Protein AF-Q99MC1-F1 (afdb_monomer_lite)

Sequence (82 aa):
LRSSRESAFVYAISSAGVVFAITRACSQGELKSCSCDPKKKGSGKDSKGTFDWGGCSDNIDYGIKFARAFVDAKERKGKNAR

Foldseek 3Di:
DPDDPVVVVVLVVVLVVQLVVVQVCQLVVVDPVHHAQPVQAAWDADPVGIDGRDGGHGPSVVSNVVSCCPSCVVVVVVVVVD

pLDDT: mean 88.69, std 11.27, range [46.38, 97.25]

Radius of gyration: 17.21 Å; chains: 1; bounding box: 51×30×40 Å

Organism: Rattus norvegicus (NCBI:txid10116)

Secondary structure (DSSP, 8-state):
----HHHHHHHHHHHHHHHHHHHHHHHTT--TT--S-TTSSEEEEETTEEEEE-S----HHHHHHHHHHHHTHHHHHHHTT-

Structure (mmCIF, N/CA/C/O backbone):
data_AF-Q99MC1-F1
#
_entry.id   AF-Q99MC1-F1
#
loop_
_atom_site.group_PDB
_atom_site.id
_atom_site.type_symbol
_atom_site.label_atom_id
_atom_site.label_alt_id
_atom_site.label_comp_id
_atom_site.label_asym_id
_atom_site.label_entity_id
_atom_site.label_seq_id
_atom_site.pdbx_PDB_ins_code
_atom_site.Cartn_x
_atom_site.Cartn_y
_atom_site.Cartn_z
_atom_site.occupancy
_atom_site.B_iso_or_equiv
_atom_site.auth_seq_id
_atom_site.auth_comp_id
_atom_site.auth_asym_id
_atom_site.auth_atom_id
_atom_site.pdbx_PDB_model_num
ATOM 1 N N . LEU A 1 1 ? -16.040 4.228 19.623 1.00 58.16 1 LEU A N 1
ATOM 2 C CA . LEU A 1 1 ? -14.719 4.315 20.281 1.00 58.16 1 LEU A CA 1
ATOM 3 C C . LEU A 1 1 ? -14.807 5.353 21.388 1.00 58.16 1 LEU A C 1
ATOM 5 O O . LEU A 1 1 ? -15.405 6.397 21.155 1.00 58.16 1 LEU A O 1
ATOM 9 N N . ARG A 1 2 ? -14.273 5.075 22.582 1.00 73.50 2 ARG A N 1
ATOM 10 C CA . ARG A 1 2 ? -14.116 6.110 23.611 1.00 73.50 2 ARG A CA 1
ATOM 11 C C . ARG A 1 2 ? -13.004 7.044 23.130 1.00 73.50 2 ARG A C 1
ATOM 13 O O . ARG A 1 2 ? -11.919 6.568 22.821 1.00 73.50 2 ARG A O 1
ATOM 20 N N . SER A 1 3 ? -13.291 8.335 22.994 1.00 82.31 3 SER A N 1
ATOM 21 C CA . SER A 1 3 ? -12.302 9.300 22.507 1.00 82.31 3 SER A CA 1
ATOM 22 C C . SER A 1 3 ? -11.241 9.525 23.585 1.00 82.31 3 SER A C 1
ATOM 24 O O . SER A 1 3 ? -11.493 10.228 24.562 1.0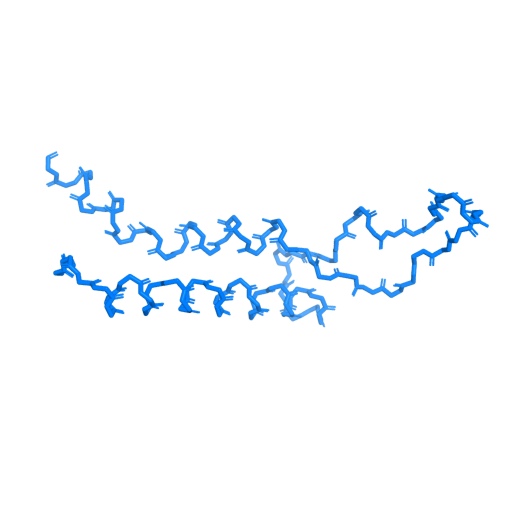0 82.31 3 SER A O 1
ATOM 26 N N . SER A 1 4 ? -10.083 8.878 23.441 1.00 94.62 4 SER A N 1
ATOM 27 C CA . SER A 1 4 ? -8.921 9.014 24.326 1.00 94.62 4 SER A CA 1
ATOM 28 C C . SER A 1 4 ? -7.631 9.104 23.505 1.00 94.62 4 SER A C 1
ATOM 30 O O . SER A 1 4 ? -7.596 8.674 22.347 1.00 94.62 4 SER A O 1
ATOM 32 N N . ARG A 1 5 ? -6.561 9.658 24.089 1.00 94.56 5 ARG A N 1
ATOM 33 C CA . ARG A 1 5 ? -5.266 9.816 23.399 1.00 94.56 5 ARG A CA 1
ATOM 34 C C . ARG A 1 5 ? -4.647 8.460 23.060 1.00 94.56 5 ARG A C 1
ATOM 36 O O . ARG A 1 5 ? -4.091 8.285 21.982 1.00 94.56 5 ARG A O 1
ATOM 43 N N . GLU A 1 6 ? -4.811 7.496 23.955 1.00 94.62 6 GLU A N 1
ATOM 44 C CA . GLU A 1 6 ? -4.361 6.114 23.806 1.00 94.62 6 GLU A CA 1
ATOM 45 C C . GLU A 1 6 ? -5.118 5.430 22.666 1.00 94.62 6 GLU A C 1
ATOM 47 O O . GLU A 1 6 ? -4.507 4.788 21.818 1.00 94.62 6 GLU A O 1
ATOM 52 N N . SER A 1 7 ? -6.437 5.636 22.581 1.00 91.81 7 SER A N 1
ATOM 53 C CA . SER A 1 7 ? -7.258 5.083 21.497 1.00 91.81 7 SER A CA 1
ATOM 54 C C . SER A 1 7 ? -6.860 5.655 20.133 1.00 91.81 7 SER A C 1
ATOM 56 O O . SER A 1 7 ? -6.793 4.911 19.157 1.00 91.81 7 SER A O 1
ATOM 58 N N . ALA A 1 8 ? -6.548 6.955 20.062 1.00 92.81 8 ALA A N 1
ATOM 59 C CA . ALA A 1 8 ? -6.058 7.590 18.838 1.00 92.81 8 ALA A CA 1
ATOM 60 C C . ALA A 1 8 ? -4.685 7.042 18.411 1.00 92.81 8 ALA A C 1
ATOM 62 O O . ALA A 1 8 ? -4.473 6.764 17.231 1.00 92.81 8 ALA A O 1
ATOM 63 N N . PHE A 1 9 ? -3.773 6.834 19.366 1.00 95.06 9 PHE A N 1
ATOM 64 C CA . PHE A 1 9 ? -2.469 6.231 19.092 1.00 95.06 9 PHE A CA 1
ATOM 65 C C . PHE A 1 9 ? -2.601 4.789 18.591 1.00 95.06 9 PHE A C 1
ATOM 67 O O . PHE A 1 9 ? -2.020 4.446 17.563 1.00 95.06 9 PHE A O 1
ATOM 74 N N . VAL A 1 10 ? -3.410 3.963 19.268 1.00 94.19 10 VAL A N 1
ATOM 75 C CA . VAL A 1 10 ? -3.671 2.573 18.860 1.00 94.19 10 VAL A CA 1
ATOM 76 C C . VAL A 1 10 ? -4.273 2.529 17.456 1.00 94.19 10 VAL A C 1
ATOM 78 O O . VAL A 1 10 ? -3.824 1.755 16.617 1.00 94.19 10 VAL A O 1
ATOM 81 N N . TYR A 1 11 ? -5.228 3.411 17.155 1.00 92.94 11 TYR A N 1
ATOM 82 C CA . TYR A 1 11 ? -5.801 3.512 15.816 1.00 92.94 11 TYR A CA 1
ATOM 83 C C . TYR A 1 11 ? -4.745 3.827 14.750 1.00 92.94 11 TYR A C 1
ATOM 85 O O . TYR A 1 11 ? -4.694 3.175 13.704 1.00 92.94 11 TYR A O 1
ATOM 93 N N . ALA A 1 12 ? -3.881 4.808 15.023 1.00 94.88 12 ALA A N 1
ATOM 94 C CA . ALA A 1 12 ? -2.840 5.232 14.099 1.00 94.88 12 ALA A 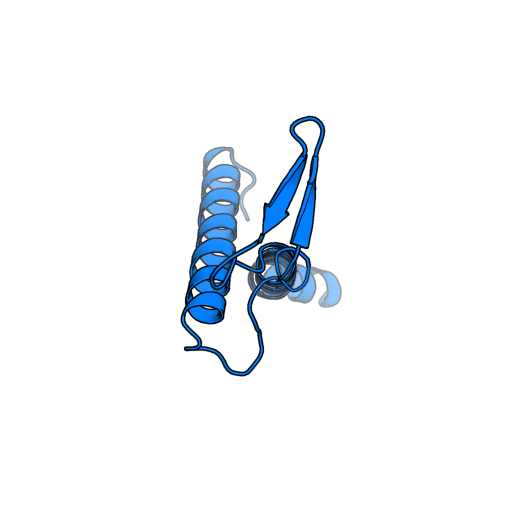CA 1
ATOM 95 C C . ALA A 1 12 ? -1.805 4.124 13.853 1.00 94.88 12 ALA A C 1
ATOM 97 O O . ALA A 1 12 ? -1.513 3.816 12.697 1.00 94.88 12 ALA A O 1
ATOM 98 N N . ILE A 1 13 ? -1.290 3.486 14.913 1.00 96.56 13 ILE A N 1
ATOM 99 C CA . ILE A 1 13 ? -0.273 2.433 14.777 1.00 96.56 13 ILE A CA 1
ATOM 100 C C . ILE A 1 13 ? -0.846 1.177 14.115 1.00 96.56 13 ILE A C 1
ATOM 102 O O . ILE A 1 13 ? -0.195 0.600 13.247 1.00 96.56 13 ILE A O 1
ATOM 106 N N . SER A 1 14 ? -2.084 0.789 14.440 1.00 95.56 14 SER A N 1
ATOM 107 C CA . SER A 1 14 ? -2.750 -0.334 13.775 1.00 95.56 14 SER A CA 1
ATOM 108 C C . SER A 1 14 ? -2.974 -0.048 12.290 1.00 95.56 14 SER A C 1
ATOM 110 O O . SER A 1 14 ? -2.676 -0.901 11.456 1.00 95.56 14 SER A O 1
ATOM 112 N N . SER A 1 15 ? -3.424 1.161 11.939 1.00 95.56 15 SER A N 1
ATOM 113 C CA . SER A 1 15 ? -3.612 1.564 10.539 1.00 95.56 15 SER A CA 1
ATOM 114 C C . SER A 1 15 ? -2.293 1.560 9.763 1.0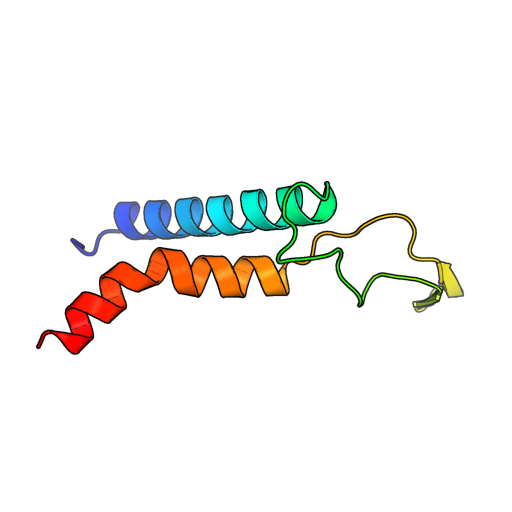0 95.56 15 SER A C 1
ATOM 116 O O . SER A 1 15 ? -2.231 1.024 8.658 1.00 95.56 15 SER A O 1
ATOM 118 N N . ALA A 1 16 ? -1.223 2.100 10.353 1.00 96.81 16 ALA A N 1
ATOM 119 C CA . ALA A 1 16 ? 0.113 2.082 9.760 1.00 96.81 16 ALA A CA 1
ATOM 120 C C . ALA A 1 16 ? 0.647 0.650 9.577 1.00 96.81 16 ALA A C 1
ATOM 122 O O . ALA A 1 16 ? 1.230 0.344 8.537 1.00 96.81 16 ALA A O 1
ATOM 123 N N . GLY A 1 17 ? 0.391 -0.242 10.539 1.00 97.25 17 GLY A N 1
ATOM 124 C CA . GLY A 1 17 ? 0.743 -1.659 10.446 1.00 97.25 17 GLY A CA 1
ATOM 125 C C . GLY A 1 17 ? 0.057 -2.367 9.276 1.00 97.25 17 GLY A C 1
ATOM 126 O O . GLY A 1 17 ? 0.710 -3.114 8.549 1.00 97.25 17 GLY A O 1
ATOM 127 N N . VAL A 1 18 ? -1.229 -2.080 9.033 1.00 96.31 18 VAL A N 1
ATOM 128 C CA . VAL A 1 18 ? -1.956 -2.611 7.865 1.00 96.31 18 VAL A CA 1
ATOM 129 C C . VAL A 1 18 ? -1.336 -2.114 6.561 1.00 96.31 18 VAL A C 1
ATOM 131 O O . VAL A 1 18 ? -1.103 -2.922 5.664 1.00 96.31 18 VAL A O 1
ATOM 134 N N . VAL A 1 19 ? -1.032 -0.813 6.454 1.00 96.94 19 VAL A N 1
ATOM 135 C CA . VAL A 1 19 ? -0.358 -0.260 5.265 1.00 96.94 19 VAL A CA 1
ATOM 136 C C . VAL A 1 19 ? 0.951 -1.002 5.016 1.00 96.94 19 VAL A C 1
ATOM 138 O O . VAL A 1 19 ? 1.135 -1.532 3.927 1.00 96.94 19 VAL A O 1
ATOM 141 N N . PHE A 1 20 ? 1.815 -1.093 6.029 1.00 97.12 20 PHE A N 1
ATOM 142 C CA . PHE A 1 20 ? 3.129 -1.722 5.912 1.00 97.12 20 PHE A CA 1
ATOM 143 C C . PHE A 1 20 ? 3.053 -3.192 5.480 1.00 97.12 20 PHE A C 1
ATOM 145 O O . PHE A 1 20 ? 3.774 -3.610 4.574 1.00 97.12 20 PHE A O 1
ATOM 152 N N . ALA A 1 21 ? 2.171 -3.976 6.106 1.00 96.50 21 ALA A N 1
ATOM 153 C CA . ALA A 1 21 ? 2.017 -5.391 5.787 1.00 96.50 21 ALA A CA 1
ATOM 154 C C . ALA A 1 21 ? 1.543 -5.596 4.341 1.00 96.50 21 ALA A C 1
ATOM 156 O O . ALA A 1 21 ? 2.102 -6.417 3.617 1.00 96.50 21 ALA A O 1
ATOM 157 N N . ILE A 1 22 ? 0.554 -4.814 3.898 1.00 96.00 22 ILE A N 1
ATOM 158 C CA . ILE A 1 22 ? 0.009 -4.919 2.542 1.00 96.00 22 ILE A CA 1
ATOM 159 C C . ILE A 1 22 ? 1.038 -4.489 1.505 1.00 96.00 22 ILE A C 1
ATOM 161 O O . ILE A 1 22 ? 1.250 -5.207 0.534 1.00 96.00 22 ILE A O 1
ATOM 165 N N . THR A 1 23 ? 1.703 -3.348 1.698 1.00 96.06 23 THR A N 1
ATOM 166 C CA . THR A 1 23 ? 2.691 -2.861 0.726 1.00 96.06 23 THR A CA 1
ATOM 167 C C . THR A 1 23 ? 3.840 -3.841 0.556 1.00 96.06 23 THR A C 1
ATOM 169 O O . THR A 1 23 ? 4.247 -4.092 -0.576 1.00 96.06 23 THR A O 1
ATOM 172 N N . ARG A 1 24 ? 4.288 -4.449 1.662 1.00 95.56 24 ARG A N 1
ATOM 173 C CA . ARG A 1 24 ? 5.347 -5.456 1.657 1.00 95.56 24 ARG A CA 1
ATOM 174 C C . ARG A 1 24 ? 4.918 -6.753 0.972 1.00 95.56 24 ARG A C 1
ATOM 176 O O . ARG A 1 24 ? 5.656 -7.267 0.141 1.00 95.56 24 ARG A O 1
ATOM 183 N N . ALA A 1 25 ? 3.719 -7.254 1.256 1.00 95.94 25 ALA A N 1
ATOM 184 C CA . ALA A 1 25 ? 3.198 -8.442 0.578 1.00 95.94 25 ALA A CA 1
ATOM 185 C C . ALA A 1 25 ? 3.026 -8.204 -0.938 1.00 95.94 25 ALA A C 1
ATOM 187 O O . ALA A 1 25 ? 3.285 -9.090 -1.754 1.00 95.94 25 ALA A O 1
ATOM 188 N N . CYS A 1 26 ? 2.648 -6.982 -1.339 1.00 94.94 26 CYS A N 1
ATOM 189 C CA . CYS A 1 26 ? 2.594 -6.581 -2.746 1.00 94.94 26 CYS A CA 1
ATOM 190 C C . CYS A 1 26 ? 3.982 -6.564 -3.401 1.00 94.94 26 CYS A C 1
ATOM 192 O O . CYS A 1 26 ? 4.122 -7.031 -4.531 1.00 94.94 26 CYS A O 1
ATOM 194 N N . SER A 1 27 ? 5.008 -6.037 -2.722 1.00 93.81 27 SER A N 1
ATOM 195 C CA . SER A 1 27 ? 6.364 -5.980 -3.280 1.00 93.81 27 SER A CA 1
ATOM 196 C C . SER A 1 27 ? 7.062 -7.340 -3.317 1.00 93.81 27 SER A C 1
ATOM 198 O O . SER A 1 27 ? 7.892 -7.585 -4.191 1.00 93.81 27 SER A O 1
ATOM 200 N N . GLN A 1 28 ? 6.671 -8.258 -2.431 1.00 94.19 28 GLN A N 1
ATOM 201 C CA . GLN A 1 28 ? 7.106 -9.656 -2.440 1.00 94.19 28 GLN A CA 1
ATOM 202 C C . GLN A 1 28 ? 6.340 -10.529 -3.449 1.00 94.19 28 GLN A C 1
ATOM 204 O O . GLN A 1 28 ? 6.730 -11.669 -3.689 1.00 94.19 28 GLN A O 1
ATOM 209 N N . GLY A 1 29 ? 5.275 -10.006 -4.066 1.00 92.44 29 GLY A N 1
ATOM 210 C CA . GLY A 1 29 ? 4.461 -10.745 -5.034 1.00 92.44 29 GLY A CA 1
ATOM 211 C C . GLY A 1 29 ? 3.539 -11.799 -4.411 1.00 92.44 29 GLY A C 1
ATOM 212 O O . GLY A 1 29 ? 3.019 -12.652 -5.128 1.00 92.44 29 GLY A O 1
ATOM 213 N N . GLU A 1 30 ? 3.306 -11.746 -3.096 1.00 95.31 30 GLU A N 1
ATOM 214 C CA . GLU A 1 30 ? 2.403 -12.665 -2.387 1.00 95.31 30 GLU A CA 1
ATOM 215 C C . GLU A 1 30 ? 0.926 -12.385 -2.708 1.00 95.31 30 GLU A C 1
ATOM 217 O O . GLU A 1 30 ? 0.075 -13.274 -2.646 1.00 95.31 30 GLU A O 1
ATOM 222 N N . LEU A 1 31 ? 0.611 -11.141 -3.080 1.00 92.44 31 LEU A N 1
ATOM 223 C CA . LEU A 1 31 ? -0.739 -10.689 -3.400 1.00 92.44 31 LEU A CA 1
ATOM 224 C C . LEU A 1 31 ? -0.893 -10.411 -4.898 1.00 92.44 31 LEU A C 1
ATOM 226 O O . LEU A 1 31 ? -0.232 -9.541 -5.454 1.00 92.44 31 LEU A O 1
ATOM 230 N N . LYS A 1 32 ? -1.852 -11.089 -5.541 1.00 90.31 32 LYS A N 1
ATOM 231 C CA . LYS A 1 32 ? -2.167 -10.904 -6.974 1.00 90.31 32 LYS A CA 1
ATOM 232 C C . LYS A 1 32 ? -2.938 -9.616 -7.283 1.00 90.31 32 LYS A C 1
ATOM 234 O O . LYS A 1 32 ? -3.024 -9.212 -8.436 1.00 90.31 32 LYS A O 1
ATOM 239 N N . SER A 1 33 ? -3.551 -9.002 -6.274 1.00 89.19 33 SER A N 1
ATOM 240 C CA . SER A 1 33 ? -4.413 -7.823 -6.424 1.00 89.19 33 SER A CA 1
ATOM 241 C C . SER A 1 33 ? -3.645 -6.500 -6.503 1.00 89.19 33 SER A C 1
ATOM 243 O O . SER A 1 33 ? -4.258 -5.448 -6.665 1.00 89.19 33 SER A O 1
ATOM 245 N N . CYS A 1 34 ? -2.325 -6.528 -6.336 1.00 93.12 34 CYS A N 1
ATOM 246 C CA . CYS A 1 34 ? -1.471 -5.348 -6.324 1.00 93.12 34 CYS A CA 1
ATOM 247 C C . CYS A 1 34 ? -0.108 -5.642 -6.958 1.00 93.12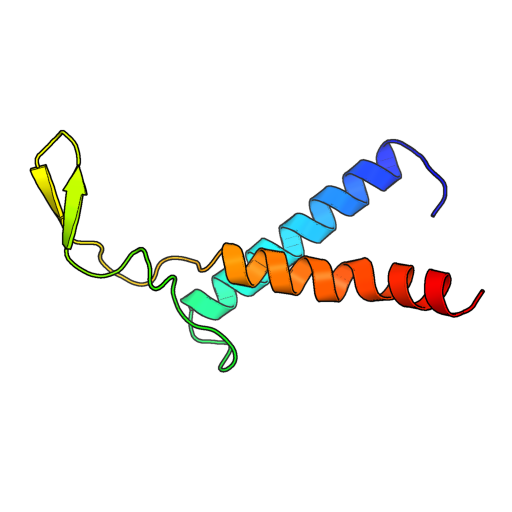 34 CYS A C 1
ATOM 249 O O . CYS A 1 34 ? 0.228 -6.784 -7.252 1.00 93.12 34 CYS A O 1
ATOM 251 N N . SER A 1 35 ? 0.668 -4.584 -7.185 1.00 91.12 35 SER A N 1
ATOM 252 C CA . SER A 1 35 ? 1.992 -4.640 -7.804 1.00 91.12 35 SER A CA 1
ATOM 253 C C . SER A 1 35 ? 2.948 -3.642 -7.150 1.00 91.12 35 SER A C 1
ATOM 255 O O . SER A 1 35 ? 2.515 -2.765 -6.394 1.00 91.12 35 SER A O 1
ATOM 257 N N . CYS A 1 36 ? 4.230 -3.726 -7.515 1.00 93.00 36 CYS A N 1
ATOM 258 C CA . CYS A 1 36 ? 5.241 -2.705 -7.227 1.00 93.00 36 CYS A CA 1
ATOM 259 C C . CYS A 1 36 ? 4.765 -1.296 -7.622 1.00 93.00 36 CYS A C 1
ATOM 261 O O . CYS A 1 36 ? 3.932 -1.146 -8.523 1.00 93.00 36 CYS A O 1
ATOM 263 N N . ASP A 1 37 ? 5.328 -0.272 -6.977 1.00 93.69 37 ASP A N 1
ATOM 264 C CA . ASP A 1 37 ? 5.076 1.135 -7.293 1.00 93.69 37 ASP A CA 1
ATOM 265 C C . ASP A 1 37 ? 5.484 1.440 -8.748 1.00 93.69 37 ASP A C 1
ATOM 267 O O . ASP A 1 37 ? 6.678 1.439 -9.066 1.00 93.69 37 ASP A O 1
ATOM 271 N N . PRO A 1 38 ? 4.525 1.736 -9.647 1.00 88.00 38 PRO A N 1
ATOM 272 C CA . PRO A 1 38 ? 4.828 1.987 -11.051 1.00 88.00 38 PRO A CA 1
ATOM 273 C C . PRO A 1 38 ? 5.605 3.291 -11.261 1.00 88.00 38 PRO A C 1
ATOM 275 O O . PRO A 1 38 ? 6.208 3.470 -12.315 1.00 88.00 38 PRO A O 1
ATOM 278 N N . LYS A 1 39 ? 5.607 4.203 -10.277 1.00 88.50 39 LYS A N 1
ATOM 279 C CA . LYS A 1 39 ? 6.318 5.488 -10.361 1.00 88.50 39 LYS A CA 1
ATOM 280 C C . LYS A 1 39 ? 7.815 5.356 -10.098 1.00 88.50 39 LYS A C 1
ATOM 282 O O . LYS A 1 39 ? 8.565 6.271 -10.420 1.00 88.50 39 LYS A O 1
ATOM 287 N N . LYS A 1 40 ? 8.245 4.247 -9.496 1.00 87.12 40 LYS A N 1
ATOM 288 C CA . LYS A 1 40 ? 9.647 3.975 -9.162 1.00 87.12 40 LYS A CA 1
ATOM 289 C C . LYS A 1 40 ? 10.166 2.802 -9.978 1.00 87.12 40 LYS A C 1
ATOM 291 O O . LYS A 1 40 ? 10.599 1.790 -9.435 1.00 87.12 40 LYS A O 1
ATOM 296 N N . LYS A 1 41 ? 10.071 2.944 -11.298 1.00 86.31 41 LYS A N 1
ATOM 297 C CA . LYS A 1 41 ? 10.567 1.978 -12.277 1.00 86.31 41 LYS A CA 1
ATOM 298 C C . LYS A 1 41 ? 11.258 2.716 -13.422 1.00 86.31 41 LYS A C 1
ATOM 300 O O . LYS A 1 41 ? 10.739 3.724 -13.893 1.00 86.31 41 LYS A O 1
ATOM 305 N N . GLY A 1 42 ? 12.382 2.176 -13.893 1.00 86.88 42 GLY A N 1
ATOM 306 C CA . GLY A 1 42 ? 13.128 2.729 -15.027 1.00 86.88 42 GLY A CA 1
ATOM 307 C C . GLY A 1 42 ? 13.905 3.995 -14.673 1.00 86.88 42 GLY A C 1
ATOM 308 O O . GLY A 1 42 ? 14.171 4.260 -13.504 1.00 86.88 42 GLY A O 1
ATOM 309 N N . SER A 1 43 ? 14.276 4.775 -15.682 1.00 89.44 43 SER A N 1
ATOM 310 C CA . SER A 1 43 ? 15.175 5.916 -15.510 1.00 89.44 43 SER A CA 1
ATOM 311 C C . SER A 1 43 ? 14.452 7.152 -14.960 1.00 89.44 43 SER A C 1
ATOM 313 O O . SER A 1 43 ? 13.428 7.585 -15.489 1.00 89.44 43 SER A O 1
ATOM 315 N N . GLY A 1 44 ? 14.994 7.733 -13.894 1.00 88.75 44 GLY A N 1
ATOM 316 C CA . GLY A 1 44 ? 14.624 9.027 -13.331 1.00 88.75 44 GLY A CA 1
ATOM 317 C C . GLY A 1 44 ? 15.726 10.069 -13.535 1.00 88.75 44 GLY A C 1
ATOM 318 O O . GLY A 1 44 ? 16.847 9.754 -13.932 1.00 88.75 44 GLY A O 1
ATOM 319 N N . LYS A 1 45 ? 15.408 11.335 -13.258 1.00 91.56 45 LYS A N 1
ATOM 320 C CA . LYS A 1 45 ? 16.371 12.439 -13.303 1.00 91.56 45 LYS A CA 1
ATOM 321 C C . LYS A 1 45 ? 16.196 13.328 -12.082 1.00 91.56 45 LYS A C 1
ATOM 323 O O . LYS A 1 45 ? 15.074 13.722 -11.768 1.00 91.56 45 LYS A O 1
ATOM 328 N N . ASP A 1 46 ? 17.296 13.652 -11.422 1.00 91.25 46 ASP A N 1
ATOM 329 C CA . ASP A 1 46 ? 17.346 14.613 -10.325 1.00 91.25 46 ASP A CA 1
ATOM 330 C C . ASP A 1 46 ? 18.407 15.698 -10.590 1.00 91.25 46 ASP A C 1
ATOM 332 O O . ASP A 1 46 ? 18.946 15.821 -11.694 1.00 91.25 46 ASP A O 1
ATOM 336 N N . SER A 1 47 ? 18.684 16.533 -9.586 1.00 93.94 47 SER A N 1
ATOM 337 C CA . SER A 1 47 ? 19.695 17.594 -9.660 1.00 93.94 47 SER A CA 1
ATOM 338 C C . SER A 1 47 ? 21.138 17.079 -9.764 1.00 93.94 47 SER A C 1
ATOM 340 O O . SER A 1 47 ? 22.033 17.872 -10.050 1.00 93.94 47 SER A O 1
ATOM 342 N N . LYS A 1 48 ? 21.378 15.780 -9.553 1.00 92.19 48 LYS A N 1
ATOM 343 C CA . LYS A 1 48 ? 22.689 15.126 -9.660 1.00 92.19 48 LYS A CA 1
ATOM 344 C C . LYS A 1 48 ? 22.869 14.366 -10.975 1.00 92.19 48 LYS A C 1
ATOM 346 O O . LYS A 1 48 ? 24.001 14.037 -11.315 1.00 92.19 48 LYS A O 1
ATOM 351 N N . GLY A 1 49 ? 21.795 14.121 -11.726 1.00 92.69 49 GLY A N 1
ATOM 352 C CA . GLY A 1 49 ? 21.853 13.526 -13.058 1.00 92.69 49 GLY A CA 1
ATOM 353 C C . GLY A 1 49 ? 20.741 12.515 -13.314 1.00 92.69 49 GLY A C 1
ATOM 354 O O . GLY A 1 49 ? 19.678 12.555 -12.698 1.00 92.69 49 GLY A O 1
ATOM 355 N N . THR A 1 50 ? 20.980 11.622 -14.272 1.00 93.25 50 THR A N 1
ATOM 356 C CA . THR A 1 50 ? 20.092 10.489 -14.556 1.00 93.25 50 THR A CA 1
ATOM 357 C C . THR A 1 50 ? 20.442 9.330 -13.628 1.00 93.25 50 THR A C 1
ATOM 359 O O . THR A 1 50 ? 21.618 9.042 -13.414 1.00 93.25 50 THR A O 1
ATOM 362 N N . PHE A 1 51 ? 19.429 8.656 -13.099 1.00 91.38 51 PHE A N 1
ATOM 363 C CA . PHE A 1 51 ? 19.576 7.451 -12.289 1.00 91.38 51 PHE A CA 1
ATOM 364 C C . PHE A 1 51 ? 18.517 6.427 -12.698 1.00 91.38 51 PHE A C 1
ATOM 366 O O . PHE A 1 51 ? 17.492 6.796 -13.262 1.00 91.38 51 PHE A O 1
ATOM 373 N N . ASP A 1 52 ? 18.724 5.151 -12.389 1.00 90.81 52 ASP A N 1
ATOM 374 C CA . ASP A 1 52 ? 17.744 4.102 -12.671 1.00 90.81 52 ASP A CA 1
ATOM 375 C C . ASP A 1 52 ? 17.116 3.575 -11.381 1.00 90.81 52 ASP A C 1
ATOM 377 O O . ASP A 1 52 ? 17.802 3.185 -10.434 1.00 90.81 52 ASP A O 1
ATOM 381 N N . TRP A 1 53 ? 15.786 3.542 -11.350 1.00 88.69 53 TRP A N 1
ATOM 382 C CA . TRP A 1 53 ? 15.033 2.807 -10.347 1.00 88.69 53 TRP A CA 1
ATOM 383 C C . TRP A 1 53 ? 15.162 1.307 -10.617 1.00 88.69 53 TRP A C 1
ATOM 385 O O . TRP A 1 53 ? 14.660 0.796 -11.623 1.00 88.69 53 TRP A O 1
ATOM 395 N N . GLY A 1 54 ? 15.814 0.602 -9.695 1.00 86.75 54 GLY A N 1
ATOM 396 C CA . GLY A 1 54 ? 15.919 -0.854 -9.695 1.00 86.75 54 GLY A CA 1
ATOM 397 C C . GLY A 1 54 ? 14.938 -1.530 -8.733 1.00 86.75 54 GLY A C 1
ATOM 398 O O . GLY A 1 54 ? 14.451 -0.928 -7.776 1.00 86.75 54 GLY A O 1
ATOM 399 N N . GLY A 1 55 ? 14.700 -2.821 -8.966 1.00 88.81 55 GLY A N 1
ATOM 400 C CA . GLY A 1 55 ? 13.932 -3.682 -8.068 1.00 88.81 55 GLY A CA 1
ATOM 401 C C . GLY A 1 55 ? 12.425 -3.411 -8.055 1.00 88.81 55 GLY A C 1
ATOM 402 O O . GLY A 1 55 ? 11.840 -2.935 -9.028 1.00 88.81 55 GLY A O 1
ATOM 403 N N . CYS A 1 56 ? 11.794 -3.773 -6.940 1.00 91.44 56 CYS A N 1
ATOM 404 C CA . CYS A 1 56 ? 10.372 -3.578 -6.693 1.00 91.44 56 CYS A CA 1
ATOM 405 C C . CYS A 1 56 ? 10.202 -2.635 -5.502 1.00 91.44 56 CYS A C 1
ATOM 407 O O . CYS A 1 56 ? 10.514 -2.999 -4.370 1.00 91.44 56 CYS A O 1
ATOM 409 N N . SER A 1 57 ? 9.729 -1.415 -5.754 1.00 93.00 57 SER A N 1
ATOM 410 C CA . SER A 1 57 ? 9.412 -0.474 -4.680 1.00 93.00 57 SER A CA 1
ATOM 411 C C . SER A 1 57 ? 7.999 -0.711 -4.144 1.00 93.00 57 SER A C 1
ATOM 413 O O . SER A 1 57 ? 7.082 -1.035 -4.901 1.00 93.00 57 SER A O 1
ATOM 415 N N . ASP A 1 58 ? 7.820 -0.524 -2.839 1.00 94.38 58 ASP A N 1
ATOM 416 C CA . ASP A 1 58 ? 6.531 -0.635 -2.162 1.00 94.38 58 ASP A CA 1
ATOM 417 C C . ASP A 1 58 ? 5.512 0.388 -2.690 1.00 94.38 58 ASP A C 1
ATOM 419 O O . ASP A 1 58 ? 5.747 1.601 -2.685 1.00 94.38 58 ASP A O 1
ATOM 423 N N . ASN A 1 59 ? 4.331 -0.088 -3.090 1.00 94.94 59 ASN A N 1
ATOM 424 C CA . ASN A 1 59 ? 3.233 0.768 -3.540 1.00 94.94 59 ASN A CA 1
ATOM 425 C C . ASN A 1 59 ? 2.430 1.324 -2.352 1.00 94.94 59 ASN A C 1
ATOM 427 O O . ASN A 1 59 ? 1.331 0.863 -2.036 1.00 94.94 59 ASN A O 1
ATOM 431 N N . ILE A 1 60 ? 2.997 2.329 -1.681 1.00 94.69 60 ILE A N 1
ATOM 432 C CA . ILE A 1 60 ? 2.432 2.925 -0.457 1.00 94.69 60 ILE A CA 1
ATOM 433 C C . ILE A 1 60 ? 1.044 3.536 -0.693 1.00 94.69 60 ILE A C 1
ATOM 435 O O . ILE A 1 60 ? 0.169 3.423 0.164 1.00 94.69 60 ILE A O 1
ATOM 439 N N . ASP A 1 61 ? 0.810 4.142 -1.859 1.00 94.50 61 ASP A N 1
ATOM 440 C CA . ASP A 1 61 ? -0.487 4.739 -2.197 1.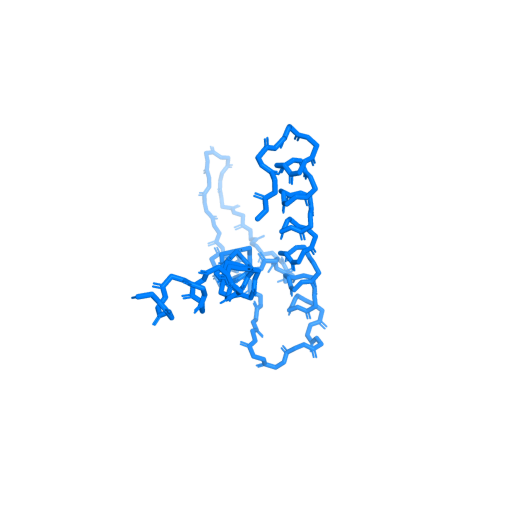00 94.50 61 ASP A CA 1
ATOM 441 C C . ASP A 1 61 ? -1.605 3.683 -2.223 1.00 94.50 61 ASP A C 1
ATOM 443 O O . ASP A 1 61 ? -2.677 3.895 -1.648 1.00 94.50 61 ASP A O 1
ATOM 447 N N . TYR A 1 62 ? -1.324 2.508 -2.800 1.00 94.94 62 TYR A N 1
ATOM 448 C CA . TYR A 1 62 ? -2.235 1.366 -2.743 1.00 94.94 62 TYR A CA 1
ATOM 449 C C . TYR A 1 62 ? -2.468 0.907 -1.298 1.00 94.94 62 TYR A C 1
ATOM 451 O O . TYR A 1 62 ? -3.618 0.756 -0.880 1.00 94.94 62 TYR A O 1
ATOM 459 N N . GLY A 1 63 ? -1.398 0.742 -0.514 1.00 95.44 63 GLY A N 1
ATOM 460 C CA . GLY A 1 63 ? -1.490 0.325 0.887 1.00 95.44 63 GLY A CA 1
ATOM 461 C C . GLY A 1 63 ? -2.350 1.258 1.739 1.00 95.44 63 GLY A C 1
ATOM 462 O O . GLY A 1 63 ? -3.210 0.792 2.482 1.00 95.44 63 GLY A O 1
ATOM 463 N N . ILE A 1 64 ? -2.187 2.578 1.591 1.00 95.81 64 ILE A N 1
ATOM 464 C CA . ILE A 1 64 ? -2.992 3.586 2.301 1.00 95.81 64 ILE A CA 1
ATOM 465 C C . ILE A 1 64 ? -4.463 3.506 1.888 1.00 95.81 64 ILE A C 1
ATOM 467 O O . ILE A 1 64 ? -5.345 3.550 2.749 1.00 95.81 64 ILE A O 1
ATOM 471 N N . LYS A 1 65 ? -4.751 3.383 0.586 1.00 94.69 65 LYS A N 1
ATOM 472 C CA . LYS A 1 65 ? -6.128 3.244 0.086 1.00 94.69 65 LYS A CA 1
ATOM 473 C C . LYS A 1 65 ? -6.796 1.988 0.638 1.00 94.69 65 LYS A C 1
ATOM 475 O O . LYS A 1 65 ? -7.929 2.069 1.113 1.00 94.69 65 LYS A O 1
ATOM 480 N N . PHE A 1 66 ? -6.082 0.864 0.631 1.00 94.69 66 PHE A N 1
ATOM 481 C CA . PHE A 1 66 ? -6.561 -0.389 1.203 1.00 94.69 66 PHE A CA 1
ATOM 482 C C . PHE A 1 66 ? -6.794 -0.265 2.711 1.00 94.69 66 PHE A C 1
ATOM 484 O O . PHE A 1 66 ? -7.880 -0.583 3.186 1.00 94.69 66 PHE A O 1
ATOM 491 N N . ALA A 1 67 ? -5.817 0.250 3.462 1.00 94.31 67 ALA A N 1
ATOM 492 C CA . ALA A 1 67 ? -5.917 0.385 4.911 1.00 94.31 67 ALA A CA 1
ATOM 493 C C . ALA A 1 67 ? -7.086 1.288 5.322 1.00 94.31 67 ALA A C 1
ATOM 495 O O . ALA A 1 67 ? -7.846 0.914 6.207 1.00 94.31 67 ALA A O 1
ATOM 496 N N . ARG A 1 68 ? -7.305 2.417 4.635 1.00 92.69 68 ARG A N 1
ATOM 497 C CA . ARG A 1 68 ? -8.491 3.264 4.857 1.00 92.69 68 ARG A CA 1
ATOM 498 C C . ARG A 1 68 ? -9.787 2.512 4.574 1.00 92.69 68 ARG A C 1
ATOM 500 O O . ARG A 1 68 ? -10.728 2.592 5.350 1.00 92.69 68 ARG A O 1
ATOM 507 N N . ALA A 1 69 ? -9.858 1.776 3.465 1.00 92.25 69 ALA A N 1
ATOM 508 C CA . ALA A 1 69 ? -11.054 1.008 3.135 1.00 92.25 69 ALA A CA 1
ATOM 509 C C . ALA A 1 69 ? -11.332 -0.103 4.162 1.00 92.25 69 ALA A C 1
ATOM 511 O O . ALA A 1 69 ? -12.490 -0.331 4.493 1.00 92.25 69 ALA A O 1
ATOM 512 N N . PHE A 1 70 ? -10.291 -0.762 4.671 1.00 92.38 70 PHE A N 1
ATOM 513 C CA . PHE A 1 70 ? -10.389 -1.894 5.590 1.00 92.38 70 PHE A CA 1
ATOM 514 C C . PHE A 1 70 ? -10.623 -1.469 7.047 1.00 92.38 70 PHE A C 1
ATOM 516 O O . PHE A 1 70 ? -11.565 -1.938 7.684 1.00 92.38 70 PHE A O 1
ATOM 523 N N . VAL A 1 71 ? -9.795 -0.564 7.576 1.00 91.75 71 VAL A N 1
ATOM 524 C CA . VAL A 1 71 ? -9.853 -0.115 8.976 1.00 91.75 71 VAL A CA 1
ATOM 525 C C . VAL A 1 71 ? -11.096 0.747 9.218 1.00 91.75 71 VAL A C 1
ATOM 527 O O . VAL A 1 71 ? -11.828 0.508 10.182 1.00 91.75 71 VAL A O 1
ATOM 530 N N . ASP A 1 72 ? -11.416 1.671 8.303 1.00 88.12 72 ASP A N 1
ATOM 531 C CA . ASP A 1 72 ? -12.571 2.568 8.455 1.00 88.12 72 ASP A CA 1
ATOM 532 C C . ASP A 1 72 ? -13.913 1.875 8.127 1.00 88.12 72 ASP A C 1
ATOM 534 O O . ASP A 1 72 ? -14.981 2.446 8.377 1.00 88.12 72 ASP A O 1
ATOM 538 N N . ALA A 1 73 ? -13.914 0.659 7.556 1.00 86.56 73 ALA A N 1
ATOM 539 C CA . ALA A 1 73 ? -15.140 -0.049 7.151 1.00 86.56 73 ALA A CA 1
ATOM 540 C C . ALA A 1 73 ? -16.155 -0.160 8.298 1.00 86.56 73 ALA A C 1
ATOM 542 O O . ALA A 1 73 ? -17.363 0.020 8.106 1.00 86.56 73 ALA A O 1
ATOM 543 N N . LYS A 1 74 ? -15.654 -0.414 9.513 1.00 76.25 74 LYS A N 1
ATOM 544 C CA . LYS A 1 74 ? -16.473 -0.524 10.724 1.00 76.25 74 LYS A CA 1
ATOM 545 C C . LYS A 1 74 ? -17.153 0.797 11.080 1.00 76.25 74 LYS A C 1
ATOM 547 O O . LYS A 1 74 ? -18.322 0.795 11.462 1.00 76.25 74 LYS A O 1
ATOM 552 N N . GLU A 1 75 ? -16.454 1.919 10.934 1.00 76.69 75 GLU A N 1
ATOM 553 C CA . GLU A 1 75 ? -17.012 3.242 11.225 1.00 76.69 75 GLU A CA 1
ATOM 554 C C . GLU A 1 75 ? -18.036 3.674 10.171 1.00 76.69 75 GLU A C 1
ATOM 556 O O . GLU A 1 75 ? -19.076 4.239 10.512 1.00 76.69 75 GLU A O 1
ATOM 561 N N . ARG A 1 76 ? -17.798 3.348 8.893 1.00 64.88 76 ARG A N 1
ATOM 562 C CA . ARG A 1 76 ? -18.750 3.626 7.803 1.00 64.88 76 ARG A CA 1
ATOM 563 C C . ARG A 1 76 ? -20.053 2.845 7.957 1.00 64.88 76 ARG A C 1
ATOM 565 O O . ARG A 1 76 ? -21.123 3.417 7.773 1.00 64.88 76 ARG A O 1
ATOM 572 N N . LYS A 1 77 ? -19.986 1.572 8.367 1.00 61.81 77 LYS A N 1
ATOM 573 C CA . LYS A 1 77 ? -21.183 0.758 8.640 1.00 61.81 77 LYS A CA 1
ATOM 574 C C . LYS A 1 77 ? -22.015 1.325 9.798 1.00 61.81 77 LYS A C 1
ATOM 576 O O . LYS A 1 77 ? -23.234 1.262 9.744 1.00 61.81 77 LYS A O 1
ATOM 581 N N . GLY A 1 78 ? -21.371 1.913 10.808 1.00 59.66 78 GLY A N 1
ATOM 582 C CA . GLY A 1 78 ? -22.058 2.578 11.920 1.00 59.66 78 GLY A CA 1
ATOM 583 C C . GLY A 1 78 ? -22.694 3.924 11.553 1.00 59.66 78 GLY A C 1
ATOM 584 O O . GLY A 1 78 ? -23.744 4.255 12.091 1.00 59.66 78 GLY A O 1
ATOM 585 N N . LYS A 1 79 ? -22.096 4.688 10.626 1.00 58.34 79 LYS A N 1
ATOM 586 C CA . LYS A 1 79 ? -22.666 5.955 10.126 1.00 58.34 79 LYS A CA 1
ATOM 587 C C . LYS A 1 79 ? -23.851 5.750 9.178 1.00 58.34 79 LYS A C 1
ATOM 589 O O . LYS A 1 79 ? -24.769 6.553 9.210 1.00 58.34 79 LYS A O 1
ATOM 594 N N . ASN A 1 80 ? -23.836 4.681 8.380 1.00 56.62 80 ASN A N 1
ATOM 595 C CA . ASN A 1 80 ? -24.911 4.349 7.433 1.00 56.62 80 ASN A CA 1
ATOM 596 C C . ASN A 1 80 ? -26.064 3.542 8.064 1.00 56.62 80 ASN A C 1
ATOM 598 O O . ASN A 1 80 ? -27.031 3.229 7.379 1.00 56.62 80 ASN A O 1
ATOM 602 N N . ALA A 1 81 ? -25.937 3.148 9.335 1.00 54.03 81 ALA A N 1
ATOM 603 C CA . ALA A 1 81 ? -26.970 2.441 10.095 1.00 54.03 81 ALA A CA 1
ATOM 604 C C . ALA A 1 81 ? -27.749 3.370 11.050 1.00 54.03 81 ALA A C 1
ATOM 606 O O . ALA A 1 81 ? -28.453 2.876 11.930 1.00 54.03 81 ALA A O 1
ATOM 607 N N . ARG A 1 82 ? -27.592 4.692 10.905 1.00 46.38 82 ARG A N 1
ATOM 608 C CA . ARG A 1 82 ? -28.334 5.720 11.638 1.00 46.38 82 ARG A CA 1
ATOM 609 C C . ARG A 1 82 ? -29.195 6.532 10.683 1.00 46.38 82 ARG A C 1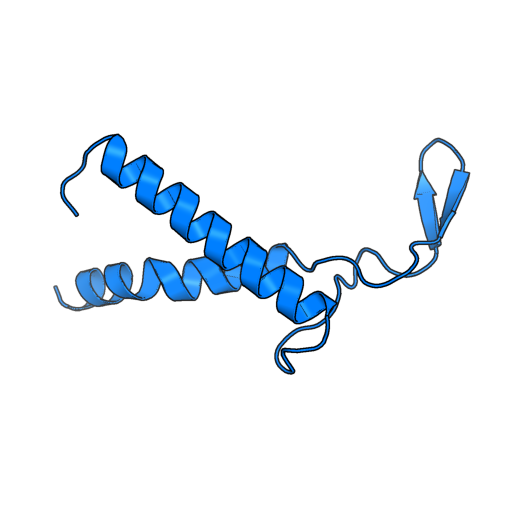
ATOM 611 O O . ARG A 1 82 ? -28.693 6.829 9.579 1.00 46.38 82 ARG A O 1
#

InterPro domains:
  IPR005817 Wnt [PF00110] (2-79)
  IPR005817 Wnt [PR01349] (5-19)
  IPR005817 Wnt [PR01349] (24-37)
  IPR005817 Wnt [PR01349] (51-63)
  IPR005817 Wnt [PTHR12027] (2-82)
  IPR005817 Wnt [SM00097] (1-82)